Protein AF-A0A1H4XTE6-F1 (afdb_monomer_lite)

Secondary structure (DSSP, 8-state):
----------------PPPSSEEEEEEEPP---TTS--TTTTPPPEE-SSSSPPPEEEEEE-TTSPEEEEEEEEEET--S-S--EEEEEEEEEETTEEEEEEEE-SPP---SEEEEEEEEEE--SS-TTTTT--EEEEEE--SSSS--EEEEEEEEE-

Sequence (158 aa):
MYNSNFKLLVMGTTPTISIPGEKLTIVSQATNMNAQIVFGAGLSSFTASSKPLAPLAMASFDENGNINVSAFIYIPNSKNGNDVNFQVNVLQTNSNKLAFYISHNASPKKSNTQYPYGISFSTSGVNYQQLGITKVKVYTWDDDPEGSRGTETTVEHS

Radius of gyration: 19.05 Å; chains: 1; bounding box: 44×67×41 Å

Structure (mmCIF, N/CA/C/O backbone):
data_AF-A0A1H4XTE6-F1
#
_entry.id   AF-A0A1H4XTE6-F1
#
loop_
_atom_site.group_PDB
_atom_site.id
_atom_site.type_symbol
_atom_site.label_atom_id
_atom_site.label_alt_id
_atom_site.label_comp_id
_atom_site.label_asym_id
_atom_site.label_entity_id
_atom_site.label_seq_id
_atom_site.pdbx_PDB_ins_code
_atom_site.Cartn_x
_atom_site.Cartn_y
_atom_site.Cartn_z
_atom_site.occupancy
_atom_site.B_iso_or_equiv
_atom_site.auth_seq_id
_atom_site.auth_comp_id
_atom_site.auth_asym_id
_atom_site.auth_atom_id
_atom_site.pdbx_PDB_model_num
ATOM 1 N N . MET A 1 1 ? 25.403 -54.805 -23.161 1.00 42.19 1 MET A N 1
ATOM 2 C CA . MET A 1 1 ? 25.567 -53.515 -23.862 1.00 42.19 1 MET A CA 1
ATOM 3 C C . MET A 1 1 ? 24.516 -52.566 -23.316 1.00 42.19 1 MET A C 1
ATOM 5 O O . MET A 1 1 ? 23.345 -52.916 -23.323 1.00 42.19 1 MET A O 1
ATOM 9 N N . TYR A 1 2 ? 24.955 -51.445 -22.749 1.00 38.34 2 TYR A N 1
ATOM 10 C CA . TYR A 1 2 ? 24.101 -50.362 -22.263 1.00 38.34 2 TYR A CA 1
ATOM 11 C C . TYR A 1 2 ? 23.404 -49.676 -23.444 1.00 38.34 2 TYR A C 1
ATOM 13 O O . TYR A 1 2 ? 24.068 -49.372 -24.432 1.00 38.34 2 TYR A O 1
ATOM 21 N N . ASN A 1 3 ? 22.114 -49.356 -23.314 1.00 35.19 3 A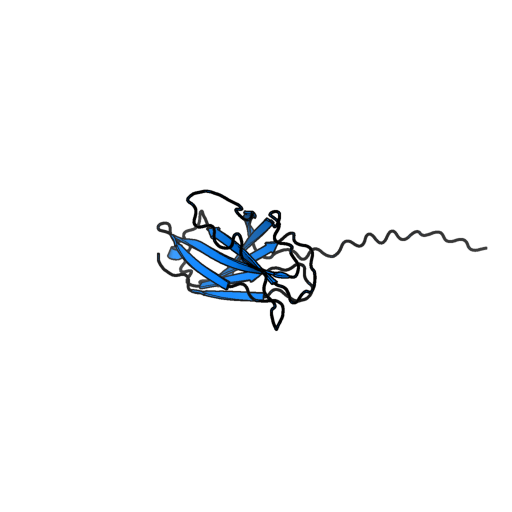SN A N 1
ATOM 22 C CA . ASN A 1 3 ? 21.625 -48.077 -23.824 1.00 35.19 3 ASN A CA 1
ATOM 23 C C . ASN A 1 3 ? 20.388 -47.605 -23.051 1.00 35.19 3 ASN A C 1
ATOM 25 O O . ASN A 1 3 ? 19.265 -48.066 -23.239 1.00 35.19 3 ASN A O 1
ATOM 29 N N . SER A 1 4 ? 20.660 -46.685 -22.137 1.00 40.59 4 SER A N 1
ATOM 30 C CA . SER A 1 4 ? 19.736 -45.898 -21.336 1.00 40.59 4 SER A CA 1
ATOM 31 C C . SER A 1 4 ? 19.262 -44.681 -22.131 1.00 40.59 4 SER A C 1
ATOM 33 O O . SER A 1 4 ? 20.078 -43.839 -22.487 1.00 40.59 4 SER A O 1
ATOM 35 N N . ASN A 1 5 ? 17.952 -44.545 -22.339 1.00 39.50 5 ASN A N 1
ATOM 36 C CA . ASN A 1 5 ? 17.322 -43.296 -22.777 1.00 39.50 5 ASN A CA 1
ATOM 37 C C . ASN A 1 5 ? 16.211 -42.910 -21.792 1.00 39.50 5 ASN A C 1
ATOM 39 O O . ASN A 1 5 ? 15.026 -42.947 -22.112 1.00 39.50 5 ASN A O 1
ATOM 43 N N . PHE A 1 6 ? 16.602 -42.537 -20.573 1.00 39.84 6 PHE A N 1
ATOM 44 C CA . PHE A 1 6 ? 15.730 -41.779 -19.679 1.00 39.84 6 PHE A CA 1
ATOM 45 C C . PHE A 1 6 ? 15.842 -40.300 -20.062 1.00 39.84 6 PHE A C 1
ATOM 47 O O . PHE A 1 6 ? 16.787 -39.611 -19.681 1.00 39.84 6 PHE A O 1
ATOM 54 N N . LYS A 1 7 ? 14.883 -39.804 -20.851 1.00 36.88 7 LYS A N 1
ATOM 55 C CA . LYS A 1 7 ? 14.665 -38.362 -21.004 1.00 36.88 7 LYS A CA 1
ATOM 56 C C . LYS A 1 7 ? 13.972 -37.873 -19.734 1.00 36.88 7 LYS A C 1
ATOM 58 O O . LYS A 1 7 ? 12.759 -38.002 -19.595 1.00 36.88 7 LYS A O 1
ATOM 63 N N . LEU A 1 8 ? 14.751 -37.338 -18.798 1.00 33.53 8 LEU A N 1
ATOM 64 C CA . LEU A 1 8 ? 14.215 -36.593 -17.666 1.00 33.53 8 LEU A CA 1
ATOM 65 C C . LEU A 1 8 ? 13.657 -35.268 -18.216 1.00 33.53 8 LEU A C 1
ATOM 67 O O . LEU A 1 8 ? 14.405 -34.333 -18.496 1.00 33.53 8 LEU A O 1
ATOM 71 N N . LEU A 1 9 ? 12.344 -35.206 -18.435 1.00 35.16 9 LEU A N 1
ATOM 72 C CA . LEU A 1 9 ? 11.632 -33.941 -18.606 1.00 35.16 9 LEU A CA 1
ATOM 73 C C . LEU A 1 9 ? 11.652 -33.234 -17.249 1.00 35.16 9 LEU A C 1
ATOM 75 O O . LEU A 1 9 ? 10.762 -33.416 -16.423 1.00 35.16 9 LEU A O 1
ATOM 79 N N . VAL A 1 10 ? 12.698 -32.447 -17.002 1.00 38.47 10 VAL A N 1
ATOM 80 C CA . VAL A 1 10 ? 12.687 -31.463 -15.920 1.00 38.47 10 VAL A CA 1
ATOM 81 C C . VAL A 1 10 ? 11.741 -30.356 -16.370 1.00 38.47 10 VAL A C 1
ATOM 83 O O . VAL A 1 10 ? 12.141 -29.396 -17.025 1.00 38.47 10 VAL A O 1
ATOM 86 N N . MET A 1 11 ? 10.453 -30.527 -16.075 1.00 37.28 11 MET A N 1
ATOM 87 C CA . MET A 1 11 ? 9.515 -29.414 -16.049 1.00 37.28 11 MET A CA 1
ATOM 88 C C . MET A 1 11 ? 9.967 -28.504 -14.910 1.00 37.28 11 MET A C 1
ATOM 90 O O . MET A 1 11 ? 9.668 -28.751 -13.746 1.00 37.28 11 MET A O 1
ATOM 94 N N . GLY A 1 12 ? 10.767 -27.493 -15.246 1.00 33.94 12 GLY A N 1
ATOM 95 C CA . GLY A 1 12 ? 11.122 -26.418 -14.332 1.00 33.94 12 GLY A CA 1
ATOM 96 C C . GLY A 1 12 ? 9.880 -25.594 -14.025 1.00 33.94 12 GLY A C 1
ATOM 97 O O . GLY A 1 12 ? 9.671 -24.545 -14.624 1.00 33.94 12 GLY A O 1
ATOM 98 N N . THR A 1 13 ? 9.028 -26.075 -13.124 1.00 36.59 13 THR A N 1
ATOM 99 C CA . THR A 1 13 ? 8.044 -25.217 -12.475 1.00 36.59 13 THR A CA 1
ATOM 100 C C . THR A 1 13 ? 8.815 -24.407 -11.451 1.00 36.59 13 THR A C 1
ATOM 102 O O . THR A 1 13 ? 9.148 -24.910 -10.376 1.00 36.59 13 THR A O 1
ATOM 105 N N . THR A 1 14 ? 9.170 -23.175 -11.809 1.00 41.53 14 THR A N 1
ATOM 106 C CA . THR A 1 14 ? 9.617 -22.184 -10.831 1.00 41.53 14 THR A CA 1
ATOM 107 C C . THR A 1 14 ? 8.605 -22.207 -9.682 1.00 41.53 14 THR A C 1
ATOM 109 O O . THR A 1 14 ? 7.408 -22.092 -9.960 1.00 41.53 14 THR A O 1
ATOM 112 N N . PRO A 1 15 ? 9.019 -22.443 -8.426 1.00 41.66 15 PRO A N 1
ATOM 113 C CA . PRO A 1 15 ? 8.082 -22.474 -7.315 1.00 41.66 15 PRO A CA 1
ATOM 114 C C . PRO A 1 15 ? 7.403 -21.107 -7.218 1.00 41.66 15 PRO A C 1
ATOM 116 O O . PRO A 1 15 ? 8.049 -20.111 -6.911 1.00 41.66 15 PRO A O 1
ATOM 119 N N . THR A 1 16 ? 6.106 -21.054 -7.518 1.00 56.38 16 THR A N 1
ATOM 120 C CA . THR A 1 16 ? 5.279 -19.871 -7.278 1.00 56.38 16 THR A CA 1
ATOM 121 C C . THR A 1 16 ? 5.079 -19.745 -5.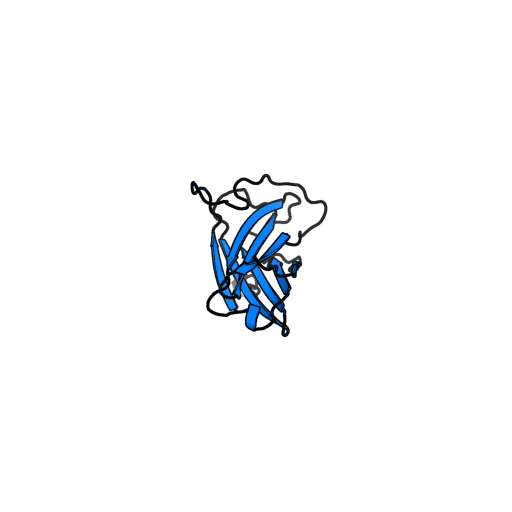780 1.00 56.38 16 THR A C 1
ATOM 123 O O . THR A 1 16 ? 4.410 -20.577 -5.161 1.00 56.38 16 THR A O 1
ATOM 126 N N . ILE A 1 17 ? 5.697 -18.730 -5.186 1.00 65.50 17 ILE A N 1
ATOM 127 C CA . ILE A 1 17 ? 5.523 -18.416 -3.774 1.00 65.50 17 ILE A CA 1
ATOM 128 C C . ILE A 1 17 ? 4.102 -17.859 -3.603 1.00 65.50 17 ILE A C 1
ATOM 130 O O . ILE A 1 17 ? 3.739 -16.856 -4.211 1.00 65.50 17 ILE A O 1
ATOM 134 N N . SER A 1 18 ? 3.277 -18.498 -2.772 1.00 78.44 18 SER A N 1
ATOM 135 C CA . SER A 1 18 ? 1.905 -18.042 -2.523 1.00 78.44 18 SER A CA 1
ATOM 136 C C . SER A 1 18 ? 1.880 -16.672 -1.839 1.00 78.44 18 SER A C 1
ATOM 138 O O . SER A 1 18 ? 2.545 -16.487 -0.818 1.00 78.44 18 SER A O 1
ATOM 140 N N . ILE A 1 19 ? 1.064 -15.749 -2.353 1.00 79.38 19 ILE A N 1
ATOM 141 C CA . ILE A 1 19 ? 0.828 -14.433 -1.744 1.00 79.38 19 ILE A CA 1
ATOM 142 C C . ILE A 1 19 ? 0.078 -14.626 -0.411 1.00 79.38 19 ILE A C 1
ATOM 144 O O . ILE A 1 19 ? -0.987 -15.251 -0.416 1.00 79.38 19 ILE A O 1
ATOM 148 N N . PRO A 1 20 ? 0.581 -14.111 0.726 1.00 83.00 20 PRO A N 1
ATOM 149 C CA . PRO A 1 20 ? -0.085 -14.248 2.017 1.00 83.00 20 PRO A CA 1
ATOM 150 C C . PRO A 1 20 ? -1.430 -13.520 2.086 1.00 83.00 20 PRO A C 1
ATOM 152 O O . PRO A 1 20 ? -1.625 -12.478 1.461 1.00 83.00 20 PRO A O 1
ATOM 155 N N . GLY A 1 21 ? -2.323 -14.027 2.936 1.00 84.00 21 GLY A N 1
ATOM 156 C CA . GLY A 1 21 ? -3.625 -13.417 3.202 1.00 84.00 21 GLY A CA 1
ATOM 157 C C . GLY A 1 21 ? -4.694 -13.760 2.169 1.00 84.00 21 GLY A C 1
ATOM 158 O O . GLY A 1 21 ? -4.459 -14.489 1.204 1.00 84.00 21 GLY A O 1
ATOM 159 N N . GLU A 1 22 ? -5.887 -13.221 2.390 1.00 82.50 22 GLU A N 1
ATOM 160 C CA . GLU A 1 22 ? -7.034 -13.422 1.510 1.00 82.50 22 GLU A CA 1
ATOM 161 C C . GLU A 1 22 ? -6.989 -12.431 0.350 1.00 82.50 22 GLU A C 1
ATOM 163 O O . GLU A 1 22 ? -6.629 -11.264 0.522 1.00 82.50 22 GLU A O 1
ATOM 168 N N . LYS A 1 23 ? -7.352 -12.891 -0.850 1.00 85.50 23 LYS A N 1
ATOM 169 C CA . LYS A 1 23 ? -7.409 -12.029 -2.030 1.00 85.50 23 LYS A CA 1
ATOM 170 C C . LYS A 1 23 ? -8.487 -10.966 -1.836 1.00 85.50 23 LYS A C 1
ATOM 172 O O . LYS A 1 23 ? -9.660 -11.298 -1.706 1.00 85.50 23 LYS A O 1
ATOM 177 N N . LEU A 1 24 ? -8.079 -9.702 -1.896 1.00 78.00 24 LEU A N 1
ATOM 178 C CA . LEU A 1 24 ? -8.971 -8.553 -1.808 1.00 78.00 24 LEU A CA 1
ATOM 179 C C . LEU A 1 24 ? -9.488 -8.154 -3.194 1.00 78.00 24 LEU A C 1
ATOM 181 O O . LEU A 1 24 ? -10.693 -8.064 -3.402 1.00 78.00 24 LEU A O 1
ATOM 185 N N . THR A 1 25 ? -8.585 -7.903 -4.150 1.00 83.12 25 THR A N 1
ATOM 186 C CA . THR A 1 25 ? -8.963 -7.402 -5.484 1.00 83.12 25 THR A CA 1
ATOM 187 C C . THR A 1 25 ? -7.855 -7.584 -6.534 1.00 83.12 25 THR A C 1
ATOM 189 O O . THR A 1 25 ? -6.725 -7.957 -6.205 1.00 83.12 25 THR A O 1
ATOM 192 N N . ILE A 1 26 ? -8.189 -7.322 -7.803 1.00 75.94 26 ILE A N 1
ATOM 193 C CA . ILE A 1 26 ? -7.239 -7.091 -8.900 1.00 75.94 26 ILE A CA 1
ATOM 194 C C . ILE A 1 26 ? -7.404 -5.642 -9.372 1.00 75.94 26 ILE A C 1
ATOM 196 O O . ILE A 1 26 ? -8.521 -5.216 -9.659 1.00 75.94 26 ILE A O 1
ATOM 200 N N . VAL A 1 27 ? -6.299 -4.905 -9.481 1.00 71.31 27 VAL A N 1
ATOM 201 C CA . VAL A 1 27 ? -6.264 -3.517 -9.959 1.00 71.31 27 VAL A CA 1
ATOM 202 C C . VAL A 1 27 ? -5.465 -3.452 -11.259 1.00 71.31 27 VAL A C 1
ATOM 204 O O . VAL A 1 27 ? -4.307 -3.867 -11.299 1.00 71.31 27 VAL A O 1
ATOM 207 N N . SER A 1 28 ? -6.068 -2.911 -12.316 1.00 64.19 28 SER A N 1
ATOM 208 C CA . SER A 1 28 ? -5.362 -2.532 -13.547 1.00 64.19 28 SER A CA 1
ATOM 209 C C . SER A 1 28 ? -5.019 -1.045 -13.496 1.00 64.19 28 SER A C 1
ATOM 211 O O . SER A 1 28 ? -5.788 -0.245 -12.960 1.00 64.19 28 SER A O 1
ATOM 213 N N . GLN A 1 29 ? -3.872 -0.652 -14.052 1.00 60.16 29 GLN A N 1
ATOM 214 C CA . GLN A 1 29 ? -3.504 0.762 -14.113 1.00 60.16 29 GLN A CA 1
ATOM 215 C C . GLN A 1 29 ? -4.485 1.516 -15.033 1.00 60.16 29 GLN A C 1
ATOM 217 O O . GLN A 1 29 ? -4.656 1.154 -16.196 1.00 60.16 29 GLN A O 1
ATOM 222 N N . ALA A 1 30 ? -5.149 2.557 -14.522 1.00 48.09 30 ALA A N 1
ATOM 223 C CA . ALA A 1 30 ? -6.039 3.388 -15.330 1.00 48.09 30 ALA A CA 1
ATOM 224 C C . ALA A 1 30 ? -5.201 4.249 -16.283 1.00 48.09 30 ALA A C 1
ATOM 226 O O . ALA A 1 30 ? -4.366 5.033 -15.839 1.00 48.09 30 ALA A O 1
ATOM 227 N N . THR A 1 31 ? -5.397 4.096 -17.593 1.00 45.44 31 THR A N 1
ATOM 228 C CA . THR A 1 31 ? -4.533 4.747 -18.589 1.00 45.44 31 THR A CA 1
ATOM 229 C C . THR A 1 31 ? -5.099 6.029 -19.171 1.00 45.44 31 THR A C 1
ATOM 231 O O . THR A 1 31 ? -4.308 6.794 -19.697 1.00 45.44 31 THR A O 1
ATOM 234 N N . ASN A 1 32 ? -6.401 6.309 -19.055 1.00 42.22 32 ASN A N 1
ATOM 235 C CA . ASN A 1 32 ? -7.024 7.600 -19.375 1.00 42.22 32 ASN A CA 1
ATOM 236 C C . ASN A 1 32 ? -8.514 7.552 -19.003 1.00 42.22 32 ASN A C 1
ATOM 238 O O . ASN A 1 32 ? -9.271 6.854 -19.673 1.00 42.22 32 ASN A O 1
ATOM 242 N N . MET A 1 33 ? -8.963 8.316 -18.002 1.00 36.50 33 MET A N 1
ATOM 243 C CA . MET A 1 33 ? -10.386 8.642 -17.842 1.00 36.50 33 MET A CA 1
ATOM 244 C C . MET A 1 33 ? -10.532 10.098 -17.400 1.00 36.50 33 MET A C 1
ATOM 246 O O . MET A 1 33 ? -10.101 10.492 -16.316 1.00 36.50 33 MET A O 1
ATOM 250 N N . ASN A 1 34 ? -11.110 10.909 -18.285 1.00 32.22 34 ASN A N 1
ATOM 251 C CA . ASN A 1 34 ? -11.379 12.322 -18.053 1.00 32.22 34 ASN A CA 1
ATOM 252 C C . ASN A 1 34 ? -12.269 12.458 -16.805 1.00 32.22 34 ASN A C 1
ATOM 254 O O . ASN A 1 34 ? -13.386 11.950 -16.805 1.00 32.22 34 ASN A O 1
ATOM 258 N N . ALA A 1 35 ? -11.761 13.144 -15.776 1.00 31.86 35 ALA A N 1
ATOM 259 C CA . ALA A 1 35 ? -12.380 13.390 -14.462 1.00 31.86 35 ALA A CA 1
ATOM 260 C C . ALA A 1 35 ? -12.179 12.339 -13.344 1.00 31.86 35 ALA A C 1
ATOM 262 O O . ALA A 1 35 ? -12.929 12.339 -12.370 1.00 31.86 35 ALA A O 1
ATOM 263 N N . GLN A 1 36 ? -11.117 11.529 -13.392 1.00 37.97 36 GLN A N 1
ATOM 264 C CA . GLN A 1 36 ? -10.571 10.871 -12.193 1.00 37.97 36 GLN A CA 1
ATOM 265 C C . GLN A 1 36 ? -9.148 11.384 -11.930 1.00 37.97 36 GLN A C 1
ATOM 267 O O . GLN A 1 36 ? -8.355 11.495 -12.864 1.00 37.97 36 GLN A O 1
ATOM 272 N N . ILE A 1 37 ? -8.802 11.704 -10.676 1.00 40.91 37 ILE A N 1
ATOM 273 C CA . ILE A 1 37 ? -7.395 11.898 -10.290 1.00 40.91 37 ILE A CA 1
ATOM 274 C C . ILE A 1 37 ? -6.730 10.527 -10.417 1.00 40.91 37 ILE A C 1
ATOM 276 O O . ILE A 1 37 ? -6.817 9.689 -9.522 1.00 40.91 37 ILE A O 1
ATOM 280 N N . VAL A 1 38 ? -6.124 10.269 -11.574 1.00 48.69 38 VAL A N 1
ATOM 281 C CA . VAL A 1 38 ? -5.370 9.044 -11.816 1.00 48.69 38 VAL A CA 1
ATOM 282 C C . VAL A 1 38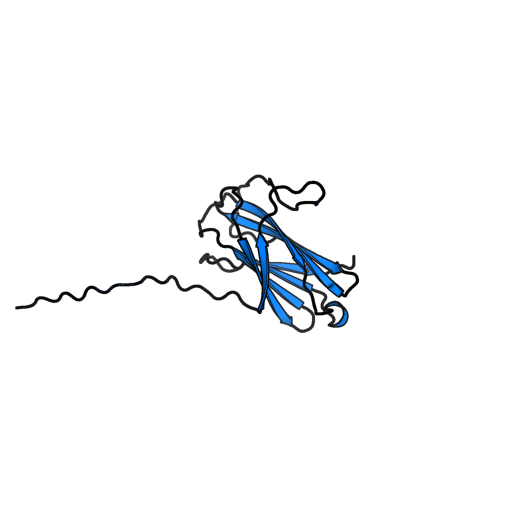 ? -4.019 9.192 -11.126 1.00 48.69 38 VAL A C 1
ATOM 284 O O . VAL A 1 38 ? -3.119 9.873 -11.619 1.00 48.69 38 VAL A O 1
ATOM 287 N N . PHE A 1 39 ? -3.870 8.568 -9.960 1.00 50.19 39 PHE A N 1
ATOM 288 C CA . PHE A 1 39 ? -2.587 8.515 -9.272 1.00 50.19 39 PHE A CA 1
ATOM 289 C C . PHE A 1 39 ? -1.607 7.653 -10.080 1.00 50.19 39 PHE A C 1
ATOM 291 O O . PHE A 1 39 ? -1.807 6.456 -10.254 1.00 50.19 39 PHE A O 1
ATOM 298 N N . GLY A 1 40 ? -0.528 8.265 -10.573 1.00 50.34 40 GLY A N 1
ATOM 299 C CA . GLY A 1 40 ? 0.626 7.552 -11.126 1.00 50.34 40 GLY A CA 1
ATOM 300 C C . GLY A 1 40 ? 0.582 7.160 -12.605 1.00 50.34 40 GLY A C 1
ATOM 301 O O . GLY A 1 40 ? 1.523 6.511 -13.059 1.00 50.34 40 GLY A O 1
ATOM 302 N N . ALA A 1 41 ? -0.433 7.557 -13.376 1.00 52.31 41 ALA A N 1
ATOM 303 C CA . ALA A 1 41 ? -0.367 7.431 -14.833 1.00 52.31 41 ALA A CA 1
ATOM 304 C C . ALA A 1 41 ? 0.634 8.443 -15.417 1.00 52.31 41 ALA A C 1
ATOM 306 O O . ALA A 1 41 ? 0.616 9.622 -15.071 1.00 52.31 41 ALA A O 1
ATOM 307 N N . GLY A 1 42 ? 1.518 7.978 -16.306 1.00 57.66 42 GLY A N 1
ATOM 308 C CA . GLY A 1 42 ? 2.470 8.839 -17.018 1.00 57.66 42 GLY A CA 1
ATOM 309 C C . GLY A 1 42 ? 3.697 9.279 -16.212 1.00 57.66 42 GLY A C 1
ATOM 310 O O . GLY A 1 42 ? 4.404 10.189 -16.640 1.00 57.66 42 GLY A O 1
ATOM 311 N N . LEU A 1 43 ? 3.982 8.652 -15.067 1.00 68.31 43 LEU A N 1
ATOM 312 C CA . LEU A 1 43 ? 5.206 8.943 -14.325 1.00 68.31 43 LEU A CA 1
ATOM 313 C C . LEU A 1 43 ? 6.452 8.463 -15.084 1.00 68.31 43 LEU A C 1
ATOM 315 O O . LEU A 1 43 ? 6.510 7.345 -15.606 1.00 68.31 43 LEU A O 1
ATOM 319 N N . SER A 1 44 ? 7.474 9.318 -15.113 1.00 73.56 44 SER A N 1
ATOM 320 C CA . SER A 1 44 ? 8.779 8.993 -15.686 1.00 73.56 44 SER A CA 1
ATOM 321 C C . SER A 1 44 ? 9.513 7.963 -14.834 1.00 73.56 44 SER A C 1
ATOM 323 O O . SER A 1 44 ? 9.457 7.982 -13.603 1.00 73.56 44 SER A O 1
ATOM 325 N N . SER A 1 45 ? 10.270 7.093 -15.497 1.00 80.75 45 SER A N 1
ATOM 326 C CA . SER A 1 45 ? 11.213 6.217 -14.811 1.00 80.75 45 SER A CA 1
ATOM 327 C C . SER A 1 45 ? 12.336 7.013 -14.148 1.00 80.75 45 SER A C 1
ATOM 329 O O . SER A 1 45 ? 12.753 8.047 -14.675 1.00 80.75 45 SER A O 1
ATOM 331 N N . PHE A 1 46 ? 12.906 6.484 -13.070 1.00 82.38 46 PHE A N 1
ATOM 332 C CA . PHE A 1 46 ? 14.060 7.075 -12.389 1.00 82.38 46 PHE A CA 1
ATOM 333 C C . PHE A 1 46 ? 15.095 6.010 -12.019 1.00 82.38 46 PHE A C 1
ATOM 335 O O . PHE A 1 46 ? 14.789 4.821 -11.969 1.00 82.38 46 PHE A O 1
ATOM 342 N N . THR A 1 47 ? 16.332 6.424 -11.752 1.00 85.19 47 THR A N 1
ATOM 343 C CA . THR A 1 47 ? 17.406 5.514 -11.331 1.00 85.19 47 THR A CA 1
ATOM 344 C C . THR A 1 47 ? 17.510 5.502 -9.810 1.00 85.19 47 THR A C 1
ATOM 346 O O . THR A 1 47 ? 17.819 6.526 -9.206 1.00 85.19 47 THR A O 1
ATOM 349 N N . ALA A 1 48 ? 17.279 4.348 -9.186 1.00 81.12 48 ALA A N 1
ATOM 350 C CA . ALA A 1 48 ? 17.442 4.157 -7.748 1.00 81.12 48 ALA A CA 1
ATOM 351 C C . ALA A 1 48 ? 18.868 3.704 -7.395 1.00 81.12 48 ALA A C 1
ATOM 353 O O . ALA A 1 48 ? 19.463 2.883 -8.099 1.00 81.12 48 ALA A O 1
ATOM 354 N N . SER A 1 49 ? 19.402 4.223 -6.285 1.00 73.31 49 SER A N 1
ATOM 355 C CA . SER A 1 49 ? 20.736 3.885 -5.765 1.00 73.31 49 SER A CA 1
ATOM 356 C C . SER A 1 49 ? 20.781 2.549 -5.009 1.00 73.31 49 SER A C 1
ATOM 358 O O . SER A 1 49 ? 21.855 1.972 -4.865 1.00 73.31 49 SER A O 1
ATOM 360 N N . SER A 1 50 ? 19.633 2.035 -4.553 1.00 66.38 50 SER A N 1
ATOM 361 C CA . SER A 1 50 ? 19.493 0.756 -3.846 1.00 66.38 50 SER A CA 1
ATOM 362 C C . SER A 1 50 ? 18.198 0.035 -4.245 1.00 66.38 50 SER A C 1
ATOM 364 O O . SER A 1 50 ? 17.248 0.662 -4.719 1.00 66.38 50 SER A O 1
ATOM 366 N N . LYS A 1 51 ? 18.170 -1.299 -4.100 1.00 67.25 51 LYS A N 1
ATOM 367 C CA . LYS A 1 51 ? 17.034 -2.157 -4.487 1.00 67.25 51 LYS A CA 1
ATOM 368 C C . LYS A 1 51 ? 16.730 -3.260 -3.472 1.00 67.25 51 LYS A C 1
ATOM 370 O O . LYS A 1 51 ? 17.642 -3.644 -2.731 1.00 67.25 51 LYS A O 1
ATOM 375 N N . PRO A 1 52 ? 15.498 -3.808 -3.500 1.00 68.25 52 PRO A N 1
ATOM 376 C CA . PRO A 1 52 ? 14.274 -3.191 -4.049 1.00 68.25 52 PRO A CA 1
ATOM 377 C C . PRO A 1 52 ? 13.798 -1.968 -3.241 1.00 68.25 52 PRO A C 1
ATOM 379 O O . PRO A 1 52 ? 14.182 -1.788 -2.084 1.00 68.25 52 PRO A O 1
ATOM 382 N N . LEU A 1 53 ? 12.988 -1.092 -3.840 1.00 79.19 53 LEU A N 1
ATOM 383 C CA . LEU A 1 53 ? 12.399 0.044 -3.119 1.00 79.19 53 LEU A CA 1
ATOM 384 C C . LEU A 1 53 ? 11.138 -0.398 -2.375 1.00 79.19 53 LEU A C 1
ATOM 386 O O . LEU A 1 53 ? 10.324 -1.146 -2.909 1.00 79.19 53 LEU A O 1
ATOM 390 N N . ALA A 1 54 ? 10.970 0.080 -1.143 1.00 85.75 54 ALA A N 1
ATOM 391 C CA . ALA A 1 54 ? 9.717 -0.103 -0.422 1.00 85.75 54 ALA A CA 1
ATOM 392 C C . ALA A 1 54 ? 8.600 0.714 -1.100 1.00 85.75 54 ALA A C 1
ATOM 394 O O . ALA A 1 54 ? 8.889 1.780 -1.651 1.00 85.75 54 ALA A O 1
ATOM 395 N N . PRO A 1 55 ? 7.339 0.253 -1.056 1.00 88.19 55 PRO A N 1
ATOM 396 C CA . PRO A 1 55 ? 6.228 1.022 -1.598 1.00 88.19 55 PRO A CA 1
ATOM 397 C C . PRO A 1 55 ? 6.033 2.317 -0.805 1.00 88.19 55 PRO A C 1
ATOM 399 O O . PRO A 1 55 ? 6.277 2.353 0.398 1.00 88.19 55 PRO A O 1
ATOM 402 N N . LEU A 1 56 ? 5.550 3.380 -1.437 1.00 89.56 56 LEU A N 1
ATOM 403 C CA . LEU A 1 56 ? 5.103 4.572 -0.709 1.00 89.56 56 LEU A CA 1
ATOM 404 C C . LEU A 1 56 ? 3.588 4.505 -0.575 1.00 89.56 56 LEU A C 1
ATOM 406 O O . LEU A 1 56 ? 2.915 4.505 -1.595 1.00 89.56 56 LEU A O 1
ATOM 410 N N . ALA A 1 57 ? 3.050 4.437 0.642 1.00 90.94 57 ALA A N 1
ATOM 411 C CA . ALA A 1 57 ? 1.623 4.219 0.862 1.00 90.94 57 ALA A CA 1
ATOM 412 C C . ALA A 1 57 ? 1.010 5.235 1.827 1.00 90.94 57 ALA A C 1
ATOM 414 O O . ALA A 1 57 ? 1.640 5.652 2.799 1.00 90.94 57 ALA A O 1
ATOM 415 N N . MET A 1 58 ? -0.250 5.565 1.571 1.00 92.94 58 MET A N 1
ATOM 416 C CA . MET A 1 58 ? -1.125 6.340 2.442 1.00 92.94 58 MET A CA 1
ATOM 417 C C . MET A 1 58 ? -2.438 5.581 2.607 1.00 92.94 58 MET A C 1
ATOM 419 O O . MET A 1 58 ? -2.887 4.915 1.670 1.00 92.94 58 MET A O 1
ATOM 423 N N . ALA A 1 59 ? -3.045 5.687 3.786 1.00 92.44 59 ALA A N 1
ATOM 424 C CA . ALA A 1 59 ? -4.332 5.080 4.058 1.00 92.44 59 ALA A CA 1
ATOM 425 C C . ALA A 1 59 ? -5.238 6.018 4.851 1.00 92.44 59 ALA A C 1
ATOM 427 O O . ALA A 1 59 ? -4.763 6.747 5.722 1.00 92.44 59 ALA A O 1
ATOM 428 N N . SER A 1 60 ? -6.534 5.960 4.569 1.00 95.50 60 SER A N 1
ATOM 429 C CA . SER A 1 60 ? -7.551 6.667 5.341 1.00 95.50 60 SER A CA 1
ATOM 430 C C . SER A 1 60 ? -8.814 5.834 5.511 1.00 95.50 60 SER A C 1
ATOM 432 O O . SER A 1 60 ? -9.066 4.906 4.739 1.00 95.50 60 SER A O 1
ATOM 434 N N . PHE A 1 61 ? -9.610 6.160 6.524 1.00 94.56 61 PHE A N 1
ATOM 435 C CA . PHE A 1 61 ? -10.956 5.617 6.665 1.00 94.56 61 PHE A CA 1
ATOM 436 C C . PHE A 1 61 ? -11.951 6.346 5.759 1.00 94.56 61 PHE A C 1
ATOM 438 O O . PHE A 1 61 ? -11.862 7.564 5.607 1.00 94.56 61 PHE A O 1
ATOM 445 N N . ASP A 1 62 ? -12.907 5.617 5.182 1.00 91.81 62 ASP A N 1
ATOM 446 C CA . ASP A 1 62 ? -14.134 6.208 4.635 1.00 91.81 62 ASP A CA 1
ATOM 447 C C . ASP A 1 62 ? -15.219 6.376 5.716 1.00 91.81 62 ASP A C 1
ATOM 449 O O . ASP A 1 62 ? -15.062 5.942 6.859 1.00 91.81 62 ASP A O 1
ATOM 453 N N . GLU A 1 63 ? -16.350 6.978 5.340 1.00 91.44 63 GLU A N 1
ATOM 454 C CA . GLU A 1 63 ? -17.502 7.203 6.230 1.00 91.44 63 GLU A CA 1
ATOM 455 C C . GLU A 1 63 ? -18.109 5.903 6.795 1.00 91.44 63 GLU A C 1
ATOM 457 O O . GLU A 1 63 ? -18.782 5.923 7.825 1.00 91.44 63 GLU A O 1
ATOM 462 N N . ASN A 1 64 ? -17.862 4.762 6.146 1.00 91.88 64 ASN A N 1
ATOM 463 C CA . ASN A 1 64 ? -18.359 3.449 6.552 1.00 91.88 64 ASN A CA 1
ATOM 464 C C . ASN A 1 64 ? -17.337 2.665 7.398 1.00 91.88 64 ASN A C 1
ATOM 466 O O . ASN A 1 64 ? -17.606 1.523 7.784 1.00 91.88 64 ASN A O 1
ATOM 470 N N . GLY A 1 65 ? -16.173 3.254 7.689 1.00 91.06 65 GLY A N 1
ATOM 471 C CA . GLY A 1 65 ? -15.077 2.614 8.413 1.00 91.06 65 GLY A CA 1
ATOM 472 C C . GLY A 1 65 ? -14.291 1.591 7.586 1.00 91.06 65 GLY A C 1
ATOM 473 O O . GLY A 1 65 ? -13.563 0.776 8.167 1.00 91.06 65 GLY A O 1
ATOM 474 N N . ASN A 1 66 ? -14.417 1.610 6.255 1.00 92.19 66 ASN A N 1
ATOM 475 C CA . ASN A 1 66 ? -13.521 0.882 5.358 1.00 92.19 66 ASN A CA 1
ATOM 476 C C . ASN A 1 66 ? -12.193 1.627 5.223 1.00 92.19 66 ASN A C 1
ATOM 478 O O . ASN A 1 66 ? -12.127 2.842 5.393 1.00 92.19 66 ASN A O 1
ATOM 482 N N . ILE A 1 67 ? -11.134 0.908 4.859 1.00 91.88 67 ILE A N 1
ATOM 483 C CA . ILE A 1 67 ? -9.815 1.496 4.639 1.00 91.88 67 ILE A CA 1
ATOM 484 C C . ILE A 1 67 ? -9.610 1.710 3.142 1.00 91.88 67 ILE A C 1
ATOM 486 O O . ILE A 1 67 ? -9.614 0.749 2.372 1.00 91.88 67 ILE A O 1
ATOM 490 N N . ASN A 1 68 ? -9.373 2.959 2.754 1.00 93.12 68 ASN A N 1
ATOM 491 C CA . ASN A 1 68 ? -8.874 3.351 1.442 1.00 93.12 68 ASN A CA 1
ATOM 492 C C . ASN A 1 68 ? -7.351 3.399 1.486 1.00 93.12 68 ASN A C 1
ATOM 494 O O . ASN A 1 68 ? -6.783 4.027 2.376 1.00 93.12 68 ASN A O 1
ATOM 498 N N . VAL A 1 69 ? -6.684 2.773 0.522 1.00 89.81 69 VAL A N 1
ATOM 499 C CA . VAL A 1 69 ? -5.225 2.784 0.403 1.00 89.81 69 VAL A CA 1
ATOM 500 C C . VAL A 1 69 ? -4.838 3.294 -0.974 1.00 89.81 69 VAL A C 1
ATOM 502 O O . VAL A 1 69 ? -5.340 2.807 -1.985 1.00 89.81 69 VAL A O 1
ATOM 505 N N . SER A 1 70 ? -3.893 4.229 -1.004 1.00 90.31 70 SER A N 1
ATOM 506 C CA . SER A 1 70 ? -3.200 4.664 -2.217 1.00 90.31 70 SER A CA 1
ATOM 507 C C . SER A 1 70 ? -1.712 4.401 -2.053 1.00 90.31 70 SER A C 1
ATOM 509 O O . SER A 1 70 ? -1.122 4.793 -1.044 1.00 90.31 70 SER A O 1
ATOM 511 N N . ALA A 1 71 ? -1.096 3.735 -3.028 1.00 87.81 71 ALA A N 1
ATOM 512 C CA . ALA A 1 71 ? 0.311 3.370 -2.972 1.00 87.81 71 ALA A CA 1
ATOM 513 C C . ALA A 1 71 ? 1.035 3.580 -4.306 1.00 87.81 71 ALA A C 1
ATOM 515 O O . ALA A 1 71 ? 0.461 3.380 -5.373 1.00 87.81 71 ALA A O 1
ATOM 516 N N . PHE A 1 72 ? 2.319 3.930 -4.233 1.00 87.06 72 PHE A N 1
ATOM 517 C CA . PHE A 1 72 ? 3.268 3.823 -5.333 1.00 87.06 72 PHE A CA 1
ATOM 518 C C . PHE A 1 72 ? 4.104 2.559 -5.174 1.00 87.06 72 PHE A C 1
ATOM 520 O O . PHE A 1 72 ? 4.818 2.400 -4.180 1.00 87.06 72 PHE A O 1
ATOM 527 N N . ILE A 1 73 ? 4.030 1.690 -6.178 1.00 85.94 73 ILE A N 1
ATOM 528 C CA . ILE A 1 73 ? 4.855 0.488 -6.311 1.00 85.94 73 ILE A CA 1
ATOM 529 C C . ILE A 1 73 ? 5.931 0.750 -7.359 1.00 85.94 73 ILE A C 1
ATOM 531 O O . ILE A 1 73 ? 5.650 1.325 -8.407 1.00 85.94 73 ILE A O 1
ATOM 535 N N . TYR A 1 74 ? 7.165 0.336 -7.090 1.00 84.19 74 TYR A N 1
ATOM 536 C CA . TYR A 1 74 ? 8.303 0.577 -7.973 1.00 84.19 74 TYR A CA 1
ATOM 537 C C . TYR A 1 74 ? 8.741 -0.734 -8.616 1.00 84.19 74 TYR A C 1
ATOM 539 O O . TYR A 1 74 ? 9.261 -1.606 -7.926 1.00 84.19 74 TYR A O 1
ATOM 547 N N . ILE A 1 75 ? 8.528 -0.868 -9.927 1.00 81.56 75 ILE A N 1
ATOM 548 C CA . ILE A 1 75 ? 8.858 -2.092 -10.663 1.00 81.56 75 ILE A CA 1
ATOM 549 C C . ILE A 1 75 ? 10.100 -1.846 -11.530 1.00 81.56 75 ILE A C 1
ATOM 551 O O . ILE A 1 75 ? 10.108 -0.917 -12.350 1.00 81.56 75 ILE A O 1
ATOM 555 N N . PRO A 1 76 ? 11.160 -2.661 -11.404 1.00 79.25 76 PRO A N 1
ATOM 556 C CA . PRO A 1 76 ? 12.356 -2.505 -12.214 1.00 79.25 76 PRO A CA 1
ATOM 557 C C . PRO A 1 76 ? 12.125 -2.976 -13.656 1.00 79.25 76 PRO A C 1
ATOM 559 O O . PRO A 1 76 ? 11.582 -4.048 -13.906 1.00 79.25 76 PRO A O 1
ATOM 562 N N . ASN A 1 77 ? 12.602 -2.193 -14.631 1.00 69.75 77 ASN A N 1
ATOM 563 C CA . ASN A 1 77 ? 12.584 -2.544 -16.065 1.00 69.75 77 ASN A CA 1
ATOM 564 C C . ASN A 1 77 ? 11.205 -2.899 -16.668 1.00 69.75 77 ASN A C 1
ATOM 566 O O . ASN A 1 77 ? 11.138 -3.530 -17.728 1.00 69.75 77 ASN A O 1
ATOM 570 N N . SER A 1 78 ? 10.112 -2.503 -16.020 1.00 67.25 78 SER A N 1
ATOM 571 C CA . SER A 1 78 ? 8.782 -2.586 -16.610 1.00 67.25 78 SER A CA 1
ATOM 572 C C . SER A 1 78 ? 8.639 -1.425 -17.586 1.00 67.25 78 SER A C 1
ATOM 574 O O . SER A 1 78 ? 8.611 -0.275 -17.169 1.00 67.25 78 SER A O 1
ATOM 576 N N . LYS A 1 79 ? 8.635 -1.674 -18.900 1.00 58.47 79 LYS A N 1
ATOM 577 C CA . LYS A 1 79 ? 8.367 -0.588 -19.856 1.00 58.47 79 LYS A CA 1
ATOM 578 C C . LYS A 1 79 ? 6.998 0.006 -19.507 1.00 58.47 79 LYS A C 1
ATOM 580 O O . LYS A 1 79 ? 6.042 -0.756 -19.413 1.00 58.47 79 LYS A O 1
ATOM 585 N N . ASN A 1 80 ? 6.910 1.330 -19.331 1.00 55.72 80 ASN A N 1
ATOM 586 C CA . ASN A 1 80 ? 5.631 2.046 -19.241 1.00 55.72 80 ASN A CA 1
ATOM 587 C C . ASN A 1 80 ? 4.739 1.581 -20.402 1.00 55.72 80 ASN A C 1
ATOM 589 O O . ASN A 1 80 ? 5.010 1.884 -21.563 1.00 55.72 80 ASN A O 1
ATOM 593 N N . GLY A 1 81 ? 3.750 0.755 -20.081 1.00 51.28 81 GLY A N 1
ATOM 594 C CA . GLY A 1 81 ? 3.047 -0.077 -21.045 1.00 51.28 81 GLY A CA 1
ATOM 595 C C . GLY A 1 81 ? 1.976 -0.888 -20.335 1.00 51.28 81 GLY A C 1
ATOM 596 O O . GLY A 1 81 ? 2.190 -2.058 -20.063 1.00 51.28 81 GLY A O 1
ATOM 597 N N . ASN A 1 82 ? 0.909 -0.184 -19.952 1.00 55.06 82 ASN A N 1
ATOM 598 C CA . ASN A 1 82 ? -0.522 -0.514 -19.825 1.00 55.06 82 ASN A CA 1
ATOM 599 C C . ASN A 1 82 ? -1.031 -1.898 -19.345 1.00 55.06 82 ASN A C 1
ATOM 601 O O . ASN A 1 82 ? -2.221 -1.991 -19.068 1.00 55.06 82 ASN A O 1
ATOM 605 N N . ASP A 1 83 ? -0.199 -2.924 -19.154 1.00 66.44 83 ASP A N 1
ATOM 606 C CA . ASP A 1 83 ? -0.630 -4.316 -18.929 1.00 66.44 83 ASP A CA 1
ATOM 607 C C . ASP A 1 83 ? -0.116 -4.913 -17.605 1.00 66.44 83 ASP A C 1
ATOM 609 O O . ASP A 1 83 ? -0.053 -6.137 -17.432 1.00 66.44 83 ASP A O 1
ATOM 613 N N . VAL A 1 84 ? 0.269 -4.059 -16.651 1.00 76.69 84 VAL A N 1
ATOM 614 C CA . VAL A 1 84 ? 0.580 -4.522 -15.294 1.00 76.69 84 VAL A CA 1
ATOM 615 C C . VAL A 1 84 ? -0.719 -4.648 -14.510 1.00 76.69 84 VAL A C 1
ATOM 617 O O . VAL A 1 84 ? -1.399 -3.657 -14.236 1.00 76.69 84 VAL A O 1
ATOM 620 N N . ASN A 1 85 ? -1.046 -5.884 -14.145 1.00 81.75 85 ASN A N 1
ATOM 621 C CA . ASN A 1 85 ? -2.146 -6.195 -13.249 1.00 81.75 85 ASN A CA 1
ATOM 622 C C . ASN A 1 85 ? -1.592 -6.430 -11.853 1.00 81.75 85 ASN A C 1
ATOM 624 O O . ASN A 1 85 ? -0.678 -7.237 -11.669 1.00 81.75 85 ASN A O 1
ATOM 628 N N . PHE A 1 86 ? -2.184 -5.748 -10.881 1.00 85.19 86 PHE A N 1
ATOM 629 C CA . PHE A 1 86 ? -1.833 -5.875 -9.480 1.00 85.19 86 PHE A CA 1
ATOM 630 C C . PHE A 1 86 ? -2.857 -6.748 -8.776 1.00 85.19 86 PHE A C 1
ATOM 632 O O . PHE A 1 86 ? -4.054 -6.488 -8.874 1.00 85.19 86 PHE A O 1
ATOM 639 N N . GLN A 1 87 ? -2.408 -7.758 -8.040 1.00 88.19 87 GLN A N 1
ATOM 640 C CA . GLN A 1 87 ? -3.263 -8.485 -7.109 1.00 88.19 87 GLN A CA 1
ATOM 641 C C . GLN A 1 87 ? -2.945 -8.032 -5.689 1.00 88.19 87 GLN A C 1
ATOM 643 O O . GLN A 1 87 ? -1.788 -8.071 -5.262 1.00 88.19 87 GLN A O 1
ATOM 648 N N . VAL A 1 88 ? -3.992 -7.639 -4.965 1.00 88.62 88 VAL A N 1
ATOM 649 C CA . VAL A 1 88 ? -3.906 -7.209 -3.571 1.00 88.62 88 VAL A CA 1
ATOM 650 C C . VAL A 1 88 ? -4.515 -8.282 -2.684 1.00 88.62 88 VAL A C 1
ATOM 652 O O . VAL A 1 88 ? -5.668 -8.670 -2.885 1.00 88.62 88 VAL A O 1
ATOM 655 N N . ASN A 1 89 ? -3.764 -8.717 -1.679 1.00 87.56 89 ASN A N 1
ATOM 656 C CA . ASN A 1 89 ? -4.254 -9.557 -0.595 1.00 87.56 89 ASN A CA 1
ATOM 657 C C . ASN A 1 89 ? -4.199 -8.795 0.729 1.00 87.56 89 ASN A C 1
ATOM 659 O O . ASN A 1 89 ? -3.345 -7.927 0.917 1.00 87.56 89 ASN A O 1
ATOM 663 N N . VAL A 1 90 ? -5.088 -9.139 1.656 1.00 91.12 90 VAL A N 1
ATOM 664 C CA . VAL A 1 90 ? -5.144 -8.563 3.000 1.00 91.12 90 VAL A CA 1
ATOM 665 C C . VAL A 1 90 ? -4.954 -9.647 4.057 1.00 91.12 90 VAL A C 1
ATOM 667 O O . VAL A 1 90 ? -5.460 -10.762 3.938 1.00 91.12 90 VAL A O 1
ATOM 670 N N . LEU A 1 91 ? -4.206 -9.317 5.106 1.00 88.75 91 LEU A N 1
ATOM 671 C CA . LEU A 1 91 ? -4.002 -10.166 6.273 1.00 88.75 91 LEU A CA 1
ATOM 672 C C . LEU A 1 91 ? -4.053 -9.314 7.537 1.00 88.75 91 LEU A C 1
ATOM 674 O O . LEU A 1 91 ? -3.300 -8.352 7.674 1.00 88.75 91 LEU A O 1
ATOM 678 N N . GLN A 1 92 ? -4.877 -9.697 8.505 1.00 88.31 92 GLN A N 1
ATOM 679 C CA . GLN A 1 92 ? -4.784 -9.115 9.836 1.00 88.31 92 GLN A CA 1
ATOM 680 C C . GLN A 1 92 ? -3.567 -9.695 10.566 1.00 88.31 92 GLN A C 1
ATOM 682 O O . GLN A 1 92 ? -3.471 -10.900 10.778 1.00 88.31 92 GLN A O 1
ATOM 687 N N . THR A 1 93 ? -2.610 -8.835 10.919 1.00 84.19 93 THR A N 1
ATOM 688 C CA . THR A 1 93 ? -1.320 -9.268 11.499 1.00 84.19 93 THR A CA 1
ATOM 689 C C . THR A 1 93 ? -1.286 -9.191 13.019 1.00 84.19 93 THR A C 1
ATOM 691 O O . THR A 1 93 ? -0.499 -9.888 13.654 1.00 84.19 93 THR A O 1
ATOM 694 N N . ASN A 1 94 ? -2.128 -8.345 13.607 1.00 86.31 94 ASN A N 1
ATOM 695 C CA . ASN A 1 94 ? -2.384 -8.261 15.041 1.00 86.31 94 ASN A CA 1
ATOM 696 C C . ASN A 1 94 ? -3.766 -7.602 15.269 1.00 86.31 94 ASN A C 1
ATOM 698 O O . ASN A 1 94 ? -4.515 -7.367 14.318 1.00 86.31 94 ASN A O 1
ATOM 702 N N . SER A 1 95 ? -4.112 -7.281 16.517 1.00 87.38 95 SER A N 1
ATOM 703 C CA . SER A 1 95 ? -5.423 -6.711 16.855 1.00 87.38 95 SER A CA 1
ATOM 704 C C . SER A 1 95 ? -5.709 -5.335 16.239 1.00 87.38 95 SER A C 1
ATOM 706 O O . SER A 1 95 ? -6.874 -5.037 16.022 1.00 87.38 95 SER A O 1
ATOM 708 N N . ASN A 1 96 ? -4.697 -4.516 15.927 1.00 92.81 96 ASN A N 1
ATOM 709 C CA . ASN A 1 96 ? -4.878 -3.141 15.438 1.00 92.81 96 ASN A CA 1
ATOM 710 C C . ASN A 1 96 ? -4.209 -2.852 14.080 1.00 92.81 96 ASN A C 1
ATOM 712 O O . ASN A 1 96 ? -4.064 -1.686 13.697 1.00 92.81 96 ASN A O 1
ATOM 716 N N . LYS A 1 97 ? -3.776 -3.895 13.360 1.00 92.88 97 LYS A N 1
ATOM 717 C CA . LYS A 1 97 ? -2.961 -3.767 12.149 1.00 92.88 97 LYS A CA 1
ATOM 718 C C . LYS A 1 97 ? -3.338 -4.747 11.053 1.00 92.88 97 LYS A C 1
ATOM 720 O O . LYS A 1 97 ? -3.308 -5.970 11.241 1.00 92.88 97 LYS A O 1
ATOM 725 N N . LEU A 1 98 ? -3.515 -4.200 9.856 1.00 91.88 98 LEU A N 1
ATOM 726 C CA . LEU A 1 98 ? -3.593 -4.973 8.620 1.00 91.88 98 LEU A CA 1
ATOM 727 C C . LEU A 1 98 ? -2.274 -4.927 7.848 1.00 91.88 98 LEU A C 1
ATOM 729 O O . LEU A 1 98 ? -1.537 -3.940 7.880 1.00 91.88 98 LEU A O 1
ATOM 733 N N . ALA A 1 99 ? -1.990 -6.000 7.126 1.00 92.62 99 ALA A N 1
ATOM 734 C CA . ALA A 1 99 ? -0.994 -6.044 6.077 1.00 92.62 99 ALA A CA 1
ATOM 735 C C . ALA A 1 99 ? -1.686 -6.190 4.722 1.00 92.62 99 ALA A C 1
ATOM 737 O O . ALA A 1 99 ? -2.551 -7.048 4.563 1.00 92.62 99 ALA A O 1
ATOM 738 N N . PHE A 1 100 ? -1.271 -5.378 3.754 1.00 91.06 100 PHE A N 1
ATOM 739 C CA . PHE A 1 100 ? -1.657 -5.514 2.357 1.00 91.06 100 PHE A CA 1
ATOM 740 C C . PHE A 1 100 ? -0.459 -6.009 1.556 1.00 91.06 100 PHE A C 1
ATOM 742 O O . PHE A 1 100 ? 0.603 -5.392 1.597 1.00 91.06 100 PHE A O 1
ATOM 749 N N . TYR A 1 101 ? -0.625 -7.110 0.834 1.00 90.06 101 TYR A N 1
ATOM 750 C CA . TYR A 1 101 ? 0.394 -7.688 -0.035 1.00 90.06 101 TYR A CA 1
ATOM 751 C C . TYR A 1 101 ? 0.014 -7.420 -1.480 1.00 90.06 101 TYR A C 1
ATOM 753 O O . TYR A 1 101 ? -1.058 -7.825 -1.921 1.00 90.06 101 TYR A O 1
ATOM 761 N N . ILE A 1 102 ? 0.884 -6.723 -2.199 1.00 88.12 102 ILE A N 1
ATOM 762 C CA . ILE A 1 102 ? 0.635 -6.270 -3.562 1.00 88.12 102 ILE A CA 1
ATOM 763 C C . ILE A 1 102 ? 1.619 -6.980 -4.473 1.00 88.12 102 ILE A C 1
ATOM 765 O O . ILE A 1 102 ? 2.820 -6.738 -4.406 1.00 88.12 102 ILE A O 1
ATOM 769 N N . SER A 1 103 ? 1.094 -7.865 -5.305 1.00 87.00 103 SER A N 1
ATOM 770 C CA . SER A 1 103 ? 1.849 -8.625 -6.302 1.00 87.00 103 SER A CA 1
ATOM 771 C C . SER A 1 103 ? 1.511 -8.135 -7.704 1.00 87.00 103 SER A C 1
ATOM 773 O O . SER A 1 103 ? 0.490 -7.469 -7.898 1.00 87.00 103 SER A O 1
ATOM 775 N N . HIS A 1 104 ? 2.346 -8.468 -8.684 1.00 84.56 104 HIS A N 1
ATOM 776 C CA . HIS A 1 104 ? 2.130 -8.081 -10.072 1.00 84.56 104 HIS A CA 1
ATOM 777 C C . HIS A 1 104 ? 2.614 -9.141 -11.062 1.00 84.56 104 HIS A C 1
ATOM 779 O O . HIS A 1 104 ? 3.507 -9.930 -10.770 1.00 84.56 104 HIS A O 1
ATOM 785 N N . ASN A 1 105 ? 2.096 -9.092 -12.287 1.00 80.38 105 ASN A N 1
ATOM 786 C CA . ASN A 1 105 ? 2.468 -10.001 -13.378 1.00 80.38 105 ASN A CA 1
ATOM 787 C C . ASN A 1 105 ? 3.719 -9.576 -14.181 1.00 80.38 105 ASN A C 1
ATOM 789 O O . ASN A 1 105 ? 4.061 -10.236 -15.164 1.00 80.38 105 ASN A O 1
ATOM 793 N N . ALA A 1 106 ? 4.392 -8.476 -13.826 1.00 77.88 106 ALA A N 1
ATOM 794 C CA . ALA A 1 106 ? 5.601 -8.049 -14.528 1.00 77.88 106 ALA A CA 1
ATOM 795 C C . ALA A 1 106 ? 6.757 -9.041 -14.307 1.00 77.88 106 ALA A C 1
ATOM 797 O O . ALA A 1 106 ? 6.991 -9.506 -13.194 1.00 77.88 106 ALA A O 1
ATOM 798 N N . SER A 1 107 ? 7.503 -9.361 -15.371 1.00 73.62 107 SER A N 1
ATOM 799 C CA . SER A 1 107 ? 8.614 -10.316 -15.282 1.00 73.62 107 SER A CA 1
ATOM 800 C C . SER A 1 107 ? 9.750 -9.783 -14.392 1.00 73.62 107 SER A C 1
ATOM 802 O O . SER A 1 107 ? 10.225 -8.673 -14.658 1.00 73.62 107 SER A O 1
ATOM 804 N N . PRO A 1 108 ? 10.266 -10.572 -13.427 1.00 67.06 108 PRO A N 1
ATOM 805 C CA . PRO A 1 108 ? 11.367 -10.153 -12.563 1.00 67.06 108 PRO A CA 1
ATOM 806 C C . PRO A 1 108 ? 12.611 -9.809 -13.383 1.00 67.06 108 PRO A C 1
ATOM 808 O O . PRO A 1 108 ? 13.133 -10.638 -14.135 1.00 67.06 108 PRO A O 1
ATOM 811 N N . LYS A 1 109 ? 13.100 -8.573 -13.265 1.00 70.19 109 LYS A N 1
ATOM 812 C CA . LYS A 1 109 ? 14.329 -8.125 -13.930 1.00 70.19 109 LYS A CA 1
ATOM 813 C C . LYS A 1 109 ? 15.082 -7.151 -13.043 1.00 70.19 109 LYS A C 1
ATOM 815 O O . LYS A 1 109 ? 14.626 -6.039 -12.803 1.00 70.19 109 LYS A O 1
ATOM 820 N N . LYS A 1 110 ? 16.305 -7.504 -12.650 1.00 71.81 110 LYS A N 1
ATOM 821 C CA . LYS A 1 110 ? 17.173 -6.589 -11.901 1.00 71.81 110 LYS A CA 1
ATOM 822 C C . LYS A 1 110 ? 17.525 -5.371 -12.762 1.00 71.81 110 LYS A C 1
ATOM 824 O O . LYS A 1 110 ? 18.244 -5.489 -13.748 1.00 71.81 110 LYS A O 1
ATOM 829 N N . SER A 1 111 ? 17.069 -4.180 -12.370 1.00 76.81 111 SER A N 1
ATOM 830 C CA . SER A 1 111 ? 17.421 -2.911 -13.035 1.00 76.81 111 SER A CA 1
ATOM 831 C C . SER A 1 111 ? 17.392 -1.740 -12.065 1.00 76.81 111 SER A C 1
ATOM 833 O O . SER A 1 111 ? 16.567 -1.732 -11.159 1.00 76.81 111 SER A O 1
ATOM 835 N N . ASN A 1 112 ? 18.347 -0.807 -12.182 1.00 80.44 112 ASN A N 1
ATOM 836 C CA . ASN A 1 112 ? 18.366 0.422 -11.369 1.00 80.44 112 ASN A CA 1
ATOM 837 C C . ASN A 1 112 ? 17.273 1.390 -11.820 1.00 80.44 112 ASN A C 1
ATOM 839 O O . ASN A 1 112 ? 16.844 2.216 -11.024 1.00 80.44 112 ASN A O 1
ATOM 843 N N . THR A 1 113 ? 16.790 1.248 -13.053 1.00 83.06 113 THR A N 1
ATOM 844 C CA . THR A 1 113 ? 15.663 2.008 -13.582 1.00 83.06 113 THR A CA 1
ATOM 845 C C . THR A 1 113 ? 14.356 1.463 -13.019 1.00 83.06 113 THR A C 1
ATOM 847 O O . THR A 1 113 ? 13.942 0.350 -13.356 1.00 83.06 113 THR A O 1
ATOM 850 N N . GLN A 1 114 ? 13.729 2.262 -12.165 1.00 82.31 114 GLN A N 1
ATOM 851 C CA . GLN A 1 114 ? 12.453 2.005 -11.518 1.00 82.31 114 GLN A CA 1
ATOM 852 C C . GLN A 1 114 ? 11.335 2.726 -12.256 1.00 82.31 114 GLN A C 1
ATOM 854 O O . GLN A 1 114 ? 11.488 3.886 -12.649 1.00 82.31 114 GLN A O 1
ATOM 859 N N . TYR A 1 115 ? 10.207 2.043 -12.393 1.00 82.31 115 TYR A N 1
ATOM 860 C CA . TYR A 1 115 ? 8.977 2.595 -12.936 1.00 82.31 115 TYR A CA 1
ATOM 861 C C . TYR A 1 115 ? 7.943 2.645 -11.811 1.00 82.31 115 TYR A C 1
ATOM 863 O O . TYR A 1 115 ? 7.612 1.594 -11.258 1.00 82.31 115 TYR A O 1
ATOM 871 N N . PRO A 1 116 ? 7.491 3.840 -11.405 1.00 83.81 116 PRO A N 1
ATOM 872 C CA . PRO A 1 116 ? 6.471 3.977 -10.376 1.00 83.81 116 PRO A CA 1
ATOM 873 C C . PRO A 1 116 ? 5.068 3.720 -10.945 1.00 83.81 116 PRO A C 1
ATOM 875 O O . PRO A 1 116 ? 4.673 4.295 -11.957 1.00 83.81 116 PRO A O 1
ATOM 878 N N . TYR A 1 117 ? 4.298 2.900 -10.240 1.00 82.06 117 TYR A N 1
ATOM 879 C CA . TYR A 1 117 ? 2.903 2.584 -10.519 1.00 82.06 117 TYR A CA 1
ATOM 880 C C . TYR A 1 117 ? 2.054 3.048 -9.345 1.00 82.06 117 TYR A C 1
ATOM 882 O O . TYR A 1 117 ? 2.194 2.530 -8.239 1.00 82.06 117 TYR A O 1
ATOM 890 N N . GLY A 1 118 ? 1.193 4.035 -9.583 1.00 84.38 118 GLY A N 1
ATOM 891 C CA . GLY A 1 118 ? 0.172 4.413 -8.615 1.00 84.38 118 GLY A CA 1
ATOM 892 C C . GLY A 1 118 ? -0.998 3.438 -8.674 1.00 84.38 118 GLY A C 1
ATOM 893 O O . GLY A 1 118 ? -1.500 3.124 -9.755 1.00 84.38 118 GLY A O 1
ATOM 894 N N . ILE A 1 119 ? -1.404 2.943 -7.512 1.00 83.19 119 ILE A N 1
ATOM 895 C CA . ILE A 1 119 ? -2.553 2.059 -7.345 1.00 83.19 119 ILE A CA 1
ATOM 896 C C . ILE A 1 119 ? -3.384 2.531 -6.160 1.00 83.19 119 ILE A C 1
ATOM 898 O O . ILE A 1 119 ? -2.842 2.977 -5.147 1.00 83.19 119 ILE A O 1
ATOM 902 N N . SER A 1 120 ? -4.699 2.392 -6.283 1.00 88.69 120 SER A N 1
ATOM 903 C CA . SER A 1 120 ? -5.643 2.673 -5.208 1.00 88.69 120 SER A CA 1
ATOM 904 C C . SER A 1 120 ? -6.621 1.516 -5.076 1.00 88.69 120 SER A C 1
ATOM 906 O O . SER A 1 120 ? -7.071 0.957 -6.078 1.00 88.69 120 SER A O 1
ATOM 908 N N . PHE A 1 121 ? -6.929 1.138 -3.843 1.00 88.44 121 PHE A N 1
ATOM 909 C CA . PHE A 1 121 ? -7.889 0.088 -3.525 1.00 88.44 121 PHE A CA 1
ATOM 910 C C . PHE A 1 121 ? -8.536 0.369 -2.173 1.00 88.44 121 PHE A C 1
ATOM 912 O O . PHE A 1 121 ? -7.981 1.089 -1.344 1.00 88.44 121 PHE A O 1
ATOM 919 N N . SER A 1 122 ? -9.693 -0.241 -1.944 1.00 90.19 122 SER A N 1
ATOM 920 C CA . SER A 1 122 ? -10.441 -0.090 -0.701 1.00 90.19 122 SER A CA 1
ATOM 921 C C . SER A 1 122 ? -10.853 -1.451 -0.171 1.00 90.19 122 SER A C 1
ATOM 923 O O . SER A 1 122 ? -11.119 -2.378 -0.944 1.00 90.19 122 SER A O 1
ATOM 925 N N . THR A 1 123 ? -10.921 -1.583 1.150 1.00 89.62 123 THR A N 1
ATOM 926 C CA . THR A 1 123 ? -11.627 -2.712 1.755 1.00 89.62 123 THR A CA 1
ATOM 927 C C . THR A 1 123 ? -13.135 -2.519 1.621 1.00 89.62 123 THR A C 1
ATOM 929 O O . THR A 1 123 ? -13.614 -1.415 1.382 1.00 89.62 123 THR A O 1
ATOM 932 N N . SER A 1 124 ? -13.905 -3.589 1.782 1.00 87.06 124 SER A N 1
ATOM 933 C CA . SER A 1 124 ? -15.364 -3.503 1.840 1.00 87.06 124 SER A CA 1
ATOM 934 C C . SER A 1 124 ? -15.924 -4.608 2.728 1.00 87.06 124 SER A C 1
ATOM 936 O O . SER A 1 124 ? -15.243 -5.598 2.997 1.00 87.06 124 SER A O 1
ATOM 938 N N . GLY A 1 125 ? -17.153 -4.425 3.212 1.00 80.38 125 GLY A N 1
ATOM 939 C CA . GLY A 1 125 ? -17.877 -5.437 3.990 1.00 80.38 125 GLY A CA 1
ATOM 940 C C . GLY A 1 125 ? -17.426 -5.602 5.445 1.00 80.38 125 GLY A C 1
ATOM 941 O O . GLY A 1 125 ? -18.039 -6.379 6.173 1.00 80.38 125 GLY A O 1
ATOM 942 N N . VAL A 1 126 ? -16.402 -4.867 5.892 1.00 86.44 126 VAL A N 1
ATOM 943 C CA . VAL A 1 126 ? -15.892 -4.891 7.270 1.00 86.44 126 VAL A CA 1
ATOM 944 C C . VAL A 1 126 ? -15.590 -3.466 7.727 1.00 86.44 126 VAL A C 1
ATOM 946 O O . VAL A 1 126 ? -14.794 -2.768 7.101 1.00 86.44 126 VAL A O 1
ATOM 949 N N . ASN A 1 127 ? -16.185 -3.050 8.848 1.00 91.25 127 ASN A N 1
ATOM 950 C CA . ASN A 1 127 ? -15.884 -1.768 9.484 1.00 91.25 127 ASN A CA 1
ATOM 951 C C . ASN A 1 127 ? -14.616 -1.900 10.346 1.00 91.25 127 ASN A C 1
ATOM 953 O O . ASN A 1 127 ? -14.672 -2.193 11.543 1.00 91.25 127 ASN A O 1
ATOM 957 N N . TYR A 1 128 ? -13.454 -1.714 9.724 1.00 91.25 128 TYR A N 1
ATOM 958 C CA . TYR A 1 128 ? -12.156 -1.845 10.389 1.00 91.25 128 TYR A CA 1
ATOM 959 C C . TYR A 1 128 ? -11.894 -0.751 11.427 1.00 91.25 128 TYR A C 1
ATOM 961 O O . TYR A 1 128 ? -11.128 -0.978 12.366 1.00 91.25 128 TYR A O 1
ATOM 969 N N . GLN A 1 129 ? -12.554 0.401 11.299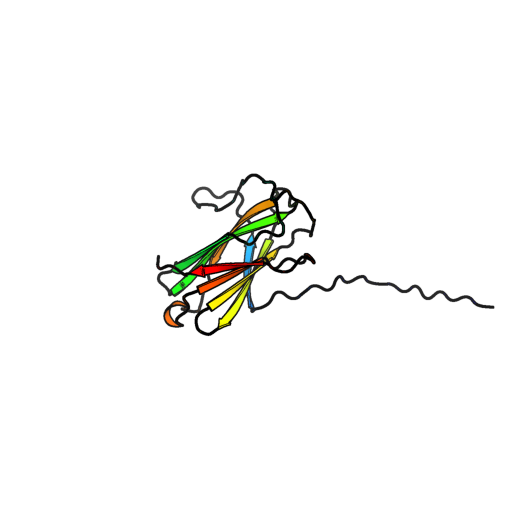 1.00 92.31 129 GLN A N 1
ATOM 970 C CA . GLN A 1 129 ? -12.491 1.461 12.302 1.00 92.31 129 GLN A CA 1
ATOM 971 C C . GLN A 1 129 ? -13.079 0.989 13.641 1.00 92.31 129 GLN A C 1
ATOM 973 O O . GLN A 1 129 ? -12.444 1.137 14.684 1.00 92.31 129 GLN A O 1
ATOM 978 N N . GLN A 1 130 ? -14.253 0.351 13.621 1.00 92.50 130 GLN A N 1
ATOM 979 C CA . GLN A 1 130 ? -14.880 -0.224 14.819 1.00 92.50 130 GLN A CA 1
ATOM 980 C C . GLN A 1 130 ? -14.094 -1.408 15.391 1.00 92.50 130 GLN A C 1
ATOM 982 O O . GLN A 1 130 ? -14.116 -1.633 16.600 1.00 92.50 130 GLN A O 1
ATOM 987 N N . LEU A 1 131 ? -13.358 -2.136 14.545 1.00 91.12 131 LEU A N 1
ATOM 988 C CA . LEU A 1 131 ? -12.438 -3.192 14.980 1.00 91.12 131 LEU A CA 1
ATOM 989 C C . LEU A 1 131 ? -11.146 -2.650 15.618 1.00 91.12 131 LEU A C 1
ATOM 991 O O . LEU A 1 131 ? -10.311 -3.438 16.058 1.00 91.12 131 LEU A O 1
ATOM 995 N N . GLY A 1 132 ? -10.969 -1.326 15.684 1.00 93.12 132 GLY A N 1
ATOM 996 C CA . GLY A 1 132 ? -9.812 -0.699 16.317 1.00 93.12 132 GLY A CA 1
ATOM 997 C C . GLY A 1 132 ? -8.532 -0.787 15.487 1.00 93.12 132 GLY A C 1
ATOM 998 O O . GLY A 1 132 ? -7.434 -0.689 16.043 1.00 93.12 132 GLY A O 1
ATOM 999 N N . ILE A 1 133 ? -8.643 -0.974 14.167 1.00 94.88 133 ILE A N 1
ATOM 1000 C CA . ILE A 1 133 ? -7.484 -0.859 13.281 1.00 94.88 133 ILE A CA 1
ATOM 1001 C C . ILE A 1 133 ? -7.010 0.593 13.279 1.00 94.88 133 ILE A C 1
ATOM 1003 O O . ILE A 1 133 ? -7.794 1.518 13.111 1.00 94.88 133 ILE A O 1
ATOM 1007 N N . THR A 1 134 ? -5.708 0.793 13.451 1.00 94.50 134 THR A N 1
ATOM 1008 C CA . THR A 1 134 ? -5.086 2.128 13.409 1.00 94.50 134 THR A CA 1
ATOM 1009 C C . THR A 1 134 ? -3.870 2.177 12.498 1.00 94.50 134 THR A C 1
ATOM 1011 O O . THR A 1 134 ? -3.362 3.252 12.184 1.00 94.50 134 THR A O 1
ATOM 1014 N N . LYS A 1 135 ? -3.387 1.011 12.056 1.00 94.12 135 LYS A N 1
ATOM 1015 C CA . LYS A 1 135 ? -2.180 0.888 11.246 1.00 94.12 135 LYS A CA 1
ATOM 1016 C C . LYS A 1 135 ? -2.390 -0.049 10.077 1.00 94.12 135 LYS A C 1
ATOM 1018 O O . LYS A 1 135 ? -3.026 -1.098 10.200 1.00 94.12 135 LYS A O 1
ATOM 1023 N N . VAL A 1 136 ? -1.742 0.274 8.969 1.00 92.38 136 VAL A N 1
ATOM 1024 C CA . VAL A 1 136 ? -1.616 -0.643 7.840 1.00 92.38 136 VAL A CA 1
ATOM 1025 C C . VAL A 1 136 ? -0.161 -0.754 7.429 1.00 92.38 136 VAL A C 1
ATOM 1027 O O . VAL A 1 136 ? 0.616 0.192 7.554 1.00 92.38 136 VAL A O 1
ATOM 1030 N N . LYS A 1 137 ? 0.227 -1.929 6.943 1.00 93.62 137 LYS A N 1
ATOM 1031 C CA . LYS A 1 137 ? 1.539 -2.143 6.343 1.00 93.62 137 LYS A CA 1
ATOM 1032 C C . LYS A 1 137 ? 1.383 -2.685 4.935 1.00 93.62 137 LYS A C 1
ATOM 1034 O O . LYS A 1 137 ? 0.809 -3.749 4.749 1.00 93.62 137 LYS A O 1
ATOM 1039 N N . VAL A 1 138 ? 1.892 -1.960 3.952 1.00 89.88 138 VAL A N 1
ATOM 1040 C CA . VAL A 1 138 ? 1.816 -2.344 2.542 1.00 89.88 138 VAL A CA 1
ATOM 1041 C C . VAL A 1 138 ? 3.133 -2.980 2.138 1.00 89.88 138 VAL A C 1
ATOM 1043 O O . VAL A 1 138 ? 4.182 -2.386 2.360 1.00 89.88 138 VAL A O 1
ATOM 1046 N N . TYR A 1 139 ? 3.085 -4.168 1.552 1.00 89.31 139 TYR A N 1
ATOM 1047 C CA . TYR A 1 139 ? 4.234 -4.892 1.030 1.00 89.31 139 TYR A CA 1
ATOM 1048 C C . TYR A 1 139 ? 4.129 -5.030 -0.482 1.00 89.31 139 TYR A C 1
ATOM 1050 O O . TYR A 1 139 ? 3.066 -5.383 -0.992 1.00 89.31 139 TYR A O 1
ATOM 1058 N N . THR A 1 140 ? 5.248 -4.850 -1.176 1.00 85.19 140 THR A N 1
ATOM 1059 C CA . THR A 1 140 ? 5.400 -5.387 -2.529 1.00 85.19 140 THR A CA 1
ATOM 1060 C C . THR A 1 140 ? 5.779 -6.859 -2.390 1.00 85.19 140 THR A C 1
ATOM 1062 O O . THR A 1 140 ? 6.836 -7.193 -1.845 1.00 85.19 140 THR A O 1
ATOM 1065 N N . TRP A 1 141 ? 4.871 -7.744 -2.797 1.00 77.56 141 TRP A N 1
ATOM 1066 C CA . TRP A 1 141 ? 5.105 -9.180 -2.859 1.00 77.56 141 TRP A CA 1
ATOM 1067 C C . TRP A 1 141 ? 5.669 -9.513 -4.234 1.00 77.56 141 TRP A C 1
ATOM 1069 O O . TRP A 1 141 ? 4.933 -9.838 -5.165 1.00 77.56 141 TRP A O 1
ATOM 1079 N N . ASP A 1 142 ? 6.980 -9.346 -4.355 1.00 66.62 142 ASP A N 1
ATOM 1080 C CA . ASP A 1 142 ? 7.695 -9.701 -5.569 1.00 66.62 142 ASP A CA 1
ATOM 1081 C C . ASP A 1 142 ? 7.860 -11.224 -5.666 1.00 66.62 142 ASP A C 1
ATOM 1083 O O . ASP A 1 142 ? 8.245 -11.881 -4.699 1.00 66.62 142 ASP A O 1
ATOM 1087 N N . ASP A 1 143 ? 7.674 -11.761 -6.873 1.00 53.69 143 ASP A N 1
ATOM 1088 C CA . ASP A 1 143 ? 8.217 -13.068 -7.279 1.00 53.69 143 ASP A CA 1
ATOM 1089 C C . ASP A 1 143 ? 9.761 -13.013 -7.474 1.00 53.69 143 ASP A C 1
ATOM 1091 O O . ASP A 1 143 ? 10.381 -13.975 -7.933 1.00 53.69 143 ASP A O 1
ATOM 1095 N N . ASP A 1 144 ? 10.402 -11.874 -7.1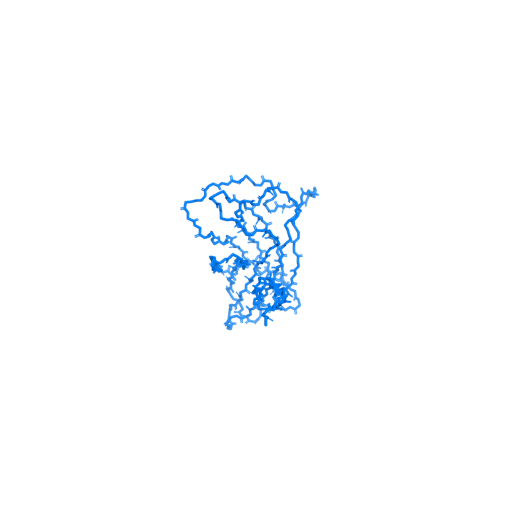69 1.00 44.97 144 ASP A N 1
ATOM 1096 C CA . ASP A 1 144 ? 11.854 -11.666 -7.213 1.00 44.97 144 ASP A CA 1
ATOM 1097 C C . ASP A 1 144 ? 12.534 -12.332 -5.991 1.00 44.97 144 ASP A C 1
ATOM 1099 O O . ASP A 1 144 ? 12.082 -12.152 -4.857 1.00 44.97 144 ASP A O 1
ATOM 1103 N N . PRO A 1 145 ? 13.647 -13.074 -6.170 1.00 46.53 145 PRO A N 1
ATOM 1104 C CA . PRO A 1 145 ? 14.440 -13.639 -5.071 1.00 46.53 145 PRO A CA 1
ATOM 1105 C C . PRO A 1 145 ? 14.967 -12.613 -4.049 1.00 46.53 145 PRO A C 1
ATOM 1107 O O . PRO A 1 145 ? 15.412 -13.009 -2.969 1.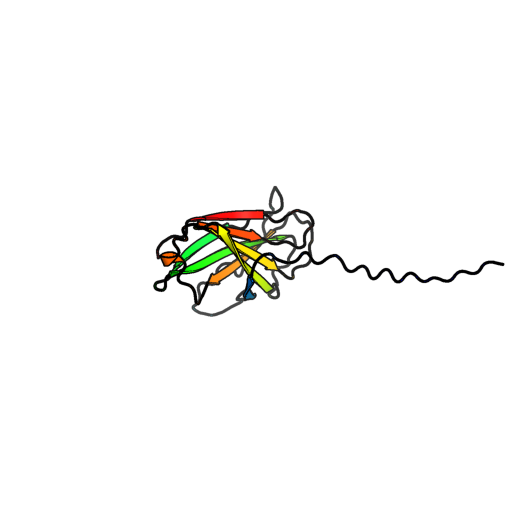00 46.53 145 PRO A O 1
ATOM 1110 N N . GLU A 1 146 ? 14.941 -11.312 -4.344 1.00 48.41 146 GLU A N 1
ATOM 1111 C CA . GLU A 1 146 ? 15.279 -10.252 -3.389 1.00 48.41 146 GLU A CA 1
ATOM 1112 C C . GLU A 1 146 ? 14.083 -9.831 -2.508 1.00 48.41 146 GLU A C 1
ATOM 1114 O O . GLU A 1 146 ? 13.718 -8.669 -2.513 1.00 48.41 146 GLU A O 1
ATOM 1119 N N . GLY A 1 147 ? 13.518 -10.764 -1.728 1.00 53.19 147 GLY A N 1
ATOM 1120 C CA . GLY A 1 147 ? 12.669 -10.580 -0.527 1.00 53.19 147 GLY A CA 1
ATOM 1121 C C . GLY A 1 147 ? 11.654 -9.413 -0.453 1.00 53.19 147 GLY A C 1
ATOM 1122 O O . GLY A 1 147 ? 11.992 -8.239 -0.558 1.00 53.19 147 GLY A O 1
ATOM 1123 N N . SER A 1 148 ? 10.404 -9.708 -0.083 1.00 59.47 148 SER A N 1
ATOM 1124 C CA . SER A 1 148 ? 9.323 -8.713 0.038 1.00 59.47 148 SER A CA 1
ATOM 1125 C C . SER A 1 148 ? 9.645 -7.552 0.996 1.00 59.47 148 SER A C 1
ATOM 1127 O O . SER A 1 148 ? 9.983 -7.756 2.167 1.00 59.47 148 SER A O 1
ATOM 1129 N N . ARG A 1 149 ? 9.478 -6.309 0.524 1.00 70.56 149 ARG A N 1
ATOM 1130 C CA . ARG A 1 149 ? 9.671 -5.074 1.312 1.00 70.56 149 ARG A CA 1
ATOM 1131 C C . ARG A 1 149 ? 8.346 -4.365 1.534 1.00 70.56 149 ARG A C 1
ATOM 1133 O O . ARG A 1 149 ? 7.465 -4.422 0.684 1.00 70.56 149 ARG A O 1
ATOM 1140 N N . GLY A 1 150 ? 8.201 -3.684 2.670 1.00 74.12 150 GLY A N 1
ATOM 1141 C CA . GLY A 1 150 ? 6.960 -2.983 2.978 1.00 74.12 150 GLY A CA 1
ATOM 1142 C C . GLY A 1 150 ? 7.111 -1.734 3.828 1.00 74.12 150 GLY A C 1
ATOM 1143 O O . GLY A 1 150 ? 8.112 -1.560 4.522 1.00 74.12 150 GLY A O 1
ATOM 1144 N N . THR A 1 151 ? 6.069 -0.914 3.792 1.00 82.69 151 THR A N 1
ATOM 1145 C CA . THR A 1 151 ? 5.957 0.392 4.446 1.00 82.69 151 THR A CA 1
ATOM 1146 C C . THR A 1 151 ? 4.768 0.388 5.388 1.00 82.69 151 THR A C 1
ATOM 1148 O O . THR A 1 151 ? 3.674 -0.022 5.008 1.00 82.69 151 THR A O 1
ATOM 1151 N N . GLU A 1 152 ? 4.990 0.803 6.634 1.00 88.62 152 GLU A N 1
ATOM 1152 C CA . GLU A 1 152 ? 3.939 0.969 7.641 1.00 88.62 152 GLU A CA 1
ATOM 1153 C C . GLU A 1 152 ? 3.475 2.423 7.667 1.00 88.62 152 GLU A C 1
ATOM 1155 O O . GLU A 1 152 ? 4.305 3.329 7.649 1.00 88.62 152 GLU A O 1
ATOM 1160 N N . THR A 1 153 ? 2.163 2.630 7.729 1.00 87.06 153 THR A N 1
ATOM 1161 C CA . THR A 1 153 ? 1.558 3.952 7.879 1.00 87.06 153 THR A CA 1
ATOM 1162 C C . THR A 1 153 ? 0.366 3.906 8.836 1.00 87.06 153 THR A C 1
ATOM 1164 O O . THR A 1 153 ? -0.232 2.845 9.065 1.00 87.06 153 THR A O 1
ATOM 1167 N N . THR A 1 154 ? 0.053 5.058 9.424 1.00 90.50 154 THR A N 1
ATOM 1168 C CA . THR A 1 154 ? -1.153 5.270 10.229 1.00 90.50 154 THR A CA 1
ATOM 1169 C C . THR A 1 154 ? -2.346 5.441 9.293 1.00 90.50 154 THR A C 1
ATOM 1171 O O . THR A 1 154 ? -2.208 5.998 8.204 1.00 90.50 154 THR A O 1
ATOM 1174 N N . VAL A 1 155 ? -3.505 4.919 9.693 1.00 82.75 155 VAL A N 1
ATOM 1175 C CA . VAL A 1 155 ? -4.755 5.175 8.972 1.00 82.75 155 VAL A CA 1
ATOM 1176 C C . VAL A 1 155 ? -5.341 6.479 9.494 1.00 82.75 155 VAL A C 1
ATOM 1178 O O . VAL A 1 155 ? -5.690 6.564 10.670 1.00 82.75 155 VAL A O 1
ATOM 1181 N N . GLU A 1 156 ? -5.427 7.481 8.628 1.00 89.31 156 GLU A N 1
ATOM 1182 C CA . GLU A 1 156 ? -5.969 8.793 8.983 1.00 89.31 156 GLU A CA 1
ATOM 1183 C C . GLU A 1 156 ? -7.498 8.827 8.837 1.00 89.31 156 GLU A C 1
ATOM 1185 O O . GLU A 1 156 ? -8.094 8.044 8.091 1.00 89.31 156 GLU A O 1
ATOM 1190 N N . HIS A 1 157 ? -8.153 9.747 9.541 1.00 78.31 157 HIS A N 1
ATOM 1191 C CA . HIS A 1 157 ? -9.573 10.024 9.322 1.00 78.31 157 HIS A CA 1
ATOM 1192 C C . HIS A 1 157 ? -9.722 11.014 8.167 1.00 78.31 157 HIS A C 1
ATOM 1194 O O . HIS A 1 157 ? -9.044 12.043 8.155 1.00 78.31 157 HIS A O 1
ATOM 1200 N N . SER A 1 158 ? -10.574 10.667 7.198 1.00 65.12 158 SER A N 1
ATOM 1201 C CA . SER A 1 158 ? -10.958 11.571 6.108 1.00 65.12 158 SER A CA 1
ATOM 1202 C C . SER A 1 158 ? -11.951 12.624 6.590 1.00 65.12 158 SER A C 1
ATOM 1204 O O . SER A 1 158 ? -12.766 12.288 7.480 1.00 65.12 158 SER A O 1
#

pLDDT: mean 73.93, std 18.9, range [31.86, 95.5]

Foldseek 3Di:
DDDDDDPPPPPPPPPDDDFDAAWQDKDFQDADDPPDPRPQHPDAWDFAPDDDDAKDKAWAADPQQKIKMKIKDKAAPDPSDRPKMWIWHWDDPDQAEIEIEIEIPDDDDDHRTIRIGIDMDIGDPDNSVVSNHFKYKYWHPYPDPPDIHIDMDTHHYD